Protein AF-A0A1H6H1G3-F1 (afdb_monomer_lite)

pLDDT: mean 85.54, std 12.71, range [44.28, 98.0]

InterPro domains:
  IPR010445 Lipopolysaccharide assembly protein A domain [PF06305] (24-88)

Radius of gyration: 27.41 Å; chains: 1; bounding box: 68×37×64 Å

Organism: Magnetospirillum fulvum (NCBI:txid1082)

Structure (mmCIF, N/CA/C/O backbone):
data_AF-A0A1H6H1G3-F1
#
_entry.id   AF-A0A1H6H1G3-F1
#
loop_
_atom_site.group_PDB
_atom_site.id
_atom_site.type_symbol
_atom_site.label_atom_id
_atom_site.label_alt_id
_atom_site.label_comp_id
_atom_site.label_asym_id
_atom_site.label_entity_id
_atom_site.label_seq_id
_atom_site.pdbx_PDB_ins_code
_atom_site.Cartn_x
_atom_site.Cartn_y
_atom_site.Cartn_z
_atom_site.occupancy
_atom_site.B_iso_or_equiv
_atom_site.auth_seq_id
_atom_site.auth_comp_id
_atom_site.auth_asym_id
_atom_site.auth_atom_id
_atom_site.pdbx_PDB_model_num
ATOM 1 N N . MET A 1 1 ? -8.890 -17.441 17.020 1.00 52.62 1 MET A N 1
ATOM 2 C CA . MET A 1 1 ? -9.476 -17.828 15.721 1.00 52.62 1 MET A CA 1
ATOM 3 C C . MET A 1 1 ? -9.295 -16.650 14.768 1.00 52.62 1 MET A C 1
ATOM 5 O O . MET A 1 1 ? -10.081 -15.736 14.872 1.00 52.62 1 MET A O 1
ATOM 9 N N . ASN A 1 2 ? -8.184 -16.554 14.022 1.00 59.38 2 ASN A N 1
ATOM 10 C CA . ASN A 1 2 ? -7.952 -15.486 13.011 1.00 59.38 2 ASN A CA 1
ATOM 11 C C . ASN A 1 2 ? -6.686 -15.717 12.157 1.00 59.38 2 ASN A C 1
ATOM 13 O O . ASN A 1 2 ? -6.509 -15.069 11.132 1.00 59.38 2 ASN A O 1
ATOM 17 N N . ARG A 1 3 ? -5.801 -16.652 12.544 1.00 69.31 3 ARG A N 1
ATOM 18 C CA . ARG A 1 3 ? -4.587 -16.965 11.769 1.00 69.31 3 ARG A CA 1
ATOM 19 C C . ARG A 1 3 ? -4.930 -17.625 10.433 1.00 69.31 3 ARG A C 1
ATOM 21 O O . ARG A 1 3 ? -4.395 -17.210 9.420 1.00 69.31 3 ARG A O 1
ATOM 28 N N . PHE A 1 4 ? -5.867 -18.574 10.420 1.00 79.19 4 PHE A N 1
ATOM 29 C CA . PHE A 1 4 ? -6.311 -19.240 9.189 1.00 79.19 4 PHE A CA 1
ATOM 30 C C . PHE A 1 4 ? -6.880 -18.266 8.156 1.00 79.19 4 PHE A C 1
ATOM 32 O O . PHE A 1 4 ? -6.530 -18.370 6.990 1.00 79.19 4 PHE A O 1
ATOM 39 N N . LEU A 1 5 ? -7.679 -17.282 8.582 1.00 79.12 5 LEU A N 1
ATOM 40 C CA . LEU A 1 5 ? -8.217 -16.266 7.675 1.00 79.12 5 LEU A CA 1
ATOM 41 C C . LEU A 1 5 ? -7.109 -15.357 7.119 1.00 79.12 5 LEU A C 1
ATOM 43 O O . LEU A 1 5 ? -7.095 -15.054 5.931 1.00 79.12 5 LEU A O 1
ATOM 47 N N . GLY A 1 6 ? -6.133 -14.993 7.959 1.00 81.12 6 GLY A N 1
ATOM 48 C CA . GLY A 1 6 ? -4.943 -14.261 7.520 1.00 81.12 6 GLY A CA 1
ATOM 49 C C . GLY A 1 6 ? -4.106 -15.041 6.501 1.00 81.12 6 GLY A C 1
ATOM 50 O O . GLY A 1 6 ? -3.694 -14.473 5.496 1.00 81.12 6 GLY A O 1
ATOM 51 N N . TRP A 1 7 ? -3.906 -16.345 6.710 1.00 90.19 7 TRP A N 1
ATOM 52 C CA . TRP A 1 7 ? -3.193 -17.214 5.767 1.00 90.19 7 TRP A CA 1
ATOM 53 C C . TRP A 1 7 ? -3.983 -17.459 4.476 1.00 90.19 7 TRP A C 1
ATOM 55 O O . TRP A 1 7 ? -3.388 -17.462 3.402 1.00 90.19 7 TRP A O 1
ATOM 65 N N . ALA A 1 8 ? -5.308 -17.593 4.558 1.00 91.25 8 ALA A N 1
ATOM 66 C CA . ALA A 1 8 ? -6.175 -17.801 3.400 1.00 91.25 8 ALA A CA 1
ATOM 67 C C . ALA A 1 8 ? -6.158 -16.621 2.419 1.00 91.25 8 ALA A C 1
ATOM 69 O O . ALA A 1 8 ? -6.336 -16.831 1.228 1.00 91.25 8 ALA A O 1
ATOM 70 N N . ILE A 1 9 ? -5.923 -15.397 2.901 1.00 89.06 9 ILE A N 1
ATOM 71 C CA . ILE A 1 9 ? -5.806 -14.199 2.055 1.00 89.06 9 ILE A CA 1
ATOM 72 C C . ILE A 1 9 ? -4.337 -13.916 1.722 1.00 89.06 9 ILE A C 1
ATOM 74 O O . ILE A 1 9 ? -3.994 -13.650 0.573 1.00 89.06 9 ILE A O 1
ATOM 78 N N . GLY A 1 10 ? -3.451 -13.995 2.716 1.00 91.00 10 GLY A N 1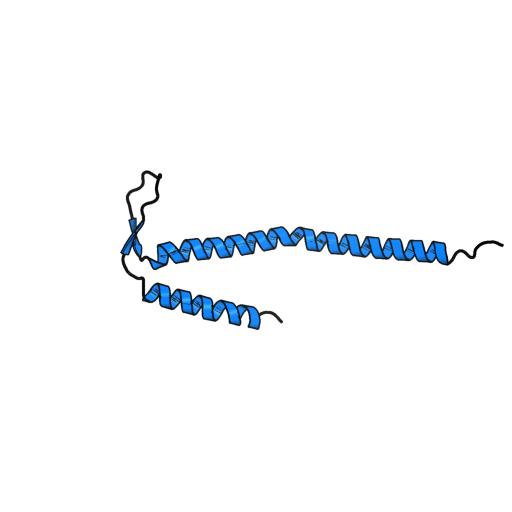
ATOM 79 C CA . GLY A 1 10 ? -2.044 -13.636 2.565 1.00 91.00 10 GLY A CA 1
ATOM 80 C C . GLY A 1 10 ? -1.275 -14.559 1.625 1.00 91.00 10 GLY A C 1
ATOM 81 O O . GLY A 1 10 ? -0.456 -14.079 0.848 1.00 91.00 10 GLY A O 1
ATOM 82 N N . LEU A 1 11 ? -1.553 -15.866 1.651 1.00 94.69 11 LEU A N 1
ATOM 83 C CA . LEU A 1 11 ? -0.862 -16.841 0.804 1.00 94.69 11 LEU A CA 1
ATOM 84 C C . LEU A 1 11 ? -1.177 -16.651 -0.692 1.00 94.69 11 LEU A C 1
ATOM 86 O O . LEU A 1 11 ? -0.225 -16.492 -1.456 1.00 94.69 11 LEU A O 1
ATOM 90 N N . PRO A 1 12 ? -2.447 -16.595 -1.146 1.00 95.75 12 PRO A N 1
ATOM 91 C CA . PRO A 1 12 ? -2.735 -16.330 -2.555 1.00 95.75 12 PRO A CA 1
ATOM 92 C C . PRO A 1 12 ? -2.292 -14.931 -2.990 1.00 95.75 12 PRO A C 1
ATOM 94 O O . PRO A 1 12 ? -1.791 -14.784 -4.101 1.00 95.75 12 PRO A O 1
ATOM 97 N N . LEU A 1 13 ? -2.399 -13.916 -2.124 1.00 94.31 13 LEU A N 1
ATOM 98 C CA . LEU A 1 13 ? -1.907 -12.572 -2.435 1.00 94.31 13 LEU A CA 1
ATOM 99 C C . LEU A 1 13 ? -0.380 -12.558 -2.621 1.00 94.31 13 LEU A C 1
ATOM 101 O O . LEU A 1 13 ? 0.124 -11.969 -3.574 1.00 94.31 13 LEU A O 1
ATOM 105 N N . GLY A 1 14 ? 0.355 -13.243 -1.741 1.00 95.12 14 GLY A N 1
ATOM 106 C CA . GLY A 1 14 ? 1.805 -13.394 -1.842 1.00 95.12 14 GLY A CA 1
ATOM 107 C C . GLY A 1 14 ? 2.222 -14.179 -3.083 1.00 95.12 14 GLY A C 1
ATOM 108 O O . GLY A 1 14 ? 3.163 -13.784 -3.766 1.00 95.12 14 GLY A O 1
ATOM 109 N N . LEU A 1 15 ? 1.488 -15.243 -3.424 1.00 97.56 15 LEU A N 1
ATOM 110 C CA . LEU A 1 15 ? 1.712 -16.000 -4.654 1.00 97.56 15 LEU A CA 1
ATOM 111 C C . LEU A 1 15 ? 1.484 -15.127 -5.894 1.00 97.56 15 LEU A C 1
ATOM 113 O O . LEU A 1 15 ? 2.323 -15.117 -6.791 1.00 97.56 15 LEU A O 1
ATOM 117 N N . LEU A 1 16 ? 0.395 -14.355 -5.926 1.00 96.88 16 LEU A N 1
ATOM 118 C CA . LEU A 1 16 ? 0.101 -13.418 -7.010 1.00 96.88 16 LEU A CA 1
ATOM 119 C C . LEU A 1 16 ? 1.220 -12.379 -7.158 1.00 96.88 16 LEU A C 1
ATOM 121 O O . LEU A 1 16 ? 1.708 -12.156 -8.264 1.00 96.88 16 LEU A O 1
ATOM 125 N N . ALA A 1 17 ? 1.668 -11.788 -6.046 1.00 96.19 17 ALA A N 1
ATOM 126 C CA . ALA A 1 17 ? 2.770 -10.832 -6.036 1.00 96.19 17 ALA A CA 1
ATOM 127 C C . ALA A 1 17 ? 4.080 -11.462 -6.533 1.00 96.19 17 ALA A C 1
ATOM 129 O O . ALA A 1 17 ? 4.797 -10.841 -7.315 1.00 96.19 17 ALA A O 1
ATOM 130 N N . ALA A 1 18 ? 4.377 -12.703 -6.139 1.00 97.38 18 ALA A N 1
ATOM 131 C CA . A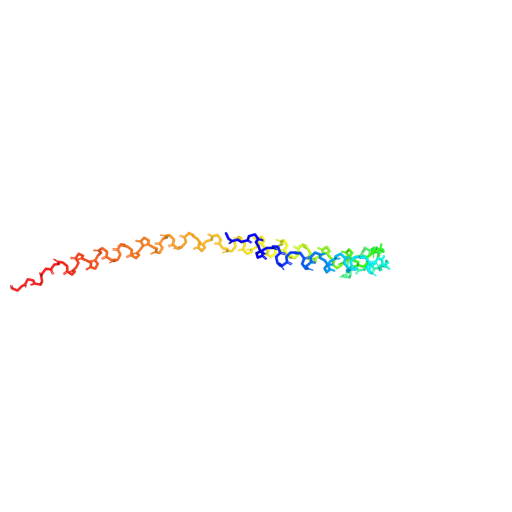LA A 1 18 ? 5.559 -13.428 -6.594 1.00 97.38 18 ALA A CA 1
ATOM 132 C C . ALA A 1 18 ? 5.511 -13.725 -8.100 1.00 97.38 18 ALA A C 1
ATOM 134 O O . ALA A 1 18 ? 6.473 -13.436 -8.810 1.00 97.38 18 ALA A O 1
ATOM 135 N N . VAL A 1 19 ? 4.389 -14.245 -8.609 1.00 98.00 19 VAL A N 1
ATOM 136 C CA . VAL A 1 19 ? 4.195 -14.508 -10.046 1.00 98.00 19 VAL A CA 1
ATOM 137 C C . VAL A 1 19 ? 4.307 -13.214 -10.848 1.00 98.00 19 VAL A C 1
ATOM 139 O O . VAL A 1 19 ? 5.000 -13.179 -11.868 1.00 98.00 19 VAL A O 1
ATOM 142 N N . PHE A 1 20 ? 3.691 -12.133 -10.364 1.00 97.19 20 PHE A N 1
ATOM 143 C CA . PHE A 1 20 ? 3.794 -10.817 -10.978 1.00 97.19 20 PHE A CA 1
ATOM 144 C C . PHE A 1 20 ? 5.242 -10.315 -10.992 1.00 97.19 20 PHE A C 1
ATOM 146 O O . PHE A 1 20 ? 5.719 -9.889 -12.040 1.00 97.19 20 PHE A O 1
ATOM 153 N N . ALA A 1 21 ? 5.970 -10.430 -9.879 1.00 96.25 21 ALA A N 1
ATOM 154 C CA . ALA A 1 21 ? 7.364 -10.004 -9.781 1.00 96.25 21 ALA A CA 1
ATOM 155 C C . ALA A 1 21 ? 8.310 -10.816 -10.672 1.00 96.25 21 ALA A C 1
ATOM 157 O O . ALA A 1 21 ? 9.238 -10.263 -11.259 1.00 96.25 21 ALA A O 1
ATOM 158 N N . ILE A 1 22 ? 8.082 -12.124 -10.798 1.00 97.25 22 ILE A N 1
ATOM 159 C CA . ILE A 1 22 ? 8.870 -12.990 -11.681 1.00 97.25 22 ILE A CA 1
ATOM 160 C C . ILE A 1 22 ? 8.600 -12.650 -13.148 1.00 97.25 22 ILE A C 1
ATOM 162 O O . ILE A 1 22 ? 9.547 -12.556 -13.924 1.00 97.25 22 ILE A O 1
ATOM 166 N N . SER A 1 23 ? 7.336 -12.426 -13.510 1.00 97.00 23 SER A N 1
ATOM 167 C CA . SER A 1 23 ? 6.931 -12.178 -14.899 1.00 97.00 23 SER A CA 1
ATOM 168 C C . SER A 1 23 ? 7.243 -10.753 -15.371 1.00 97.00 23 SER A C 1
ATOM 170 O O . SER A 1 23 ? 7.493 -10.541 -16.551 1.00 97.00 23 SER A O 1
ATOM 172 N N . ASN A 1 24 ? 7.267 -9.774 -14.460 1.00 96.75 24 ASN A N 1
ATOM 173 C CA . ASN A 1 24 ? 7.389 -8.345 -14.776 1.00 96.75 24 ASN A CA 1
ATOM 174 C C . ASN A 1 24 ? 8.715 -7.753 -14.273 1.00 96.75 24 ASN A C 1
ATOM 176 O O . ASN A 1 24 ? 8.746 -6.735 -13.578 1.00 96.75 24 ASN A O 1
ATOM 180 N N . ARG A 1 25 ? 9.830 -8.405 -14.628 1.00 95.88 25 ARG A N 1
ATOM 181 C CA . ARG A 1 25 ? 11.200 -7.914 -14.365 1.00 95.88 25 ARG A CA 1
ATOM 182 C C . ARG A 1 25 ? 11.700 -6.911 -15.402 1.00 95.88 25 ARG A C 1
ATOM 184 O O . ARG A 1 25 ? 12.823 -6.430 -15.288 1.00 95.88 25 ARG A O 1
ATOM 191 N N . THR A 1 26 ? 10.893 -6.628 -16.417 1.00 96.00 26 THR A N 1
ATOM 192 C CA . THR A 1 26 ? 11.192 -5.652 -17.460 1.00 96.00 26 THR A CA 1
ATOM 193 C C . THR A 1 26 ? 11.358 -4.262 -16.859 1.00 96.00 26 THR A C 1
ATOM 195 O O . THR A 1 26 ? 10.536 -3.815 -16.057 1.00 96.00 26 THR A O 1
ATOM 198 N N . SER A 1 27 ? 12.438 -3.585 -17.242 1.00 96.56 27 SER A N 1
ATOM 199 C CA . SER A 1 27 ? 12.692 -2.206 -16.836 1.00 96.56 27 SER A CA 1
ATOM 200 C C . SER A 1 27 ? 11.756 -1.265 -17.585 1.00 96.56 27 SER A C 1
ATOM 202 O O . SER A 1 27 ? 11.699 -1.292 -18.813 1.00 96.56 27 SER A O 1
ATOM 204 N N . VAL A 1 28 ? 11.041 -0.427 -16.841 1.00 95.00 28 VAL A N 1
ATOM 205 C CA . VAL A 1 28 ? 10.147 0.610 -17.360 1.00 95.00 28 VAL A CA 1
ATOM 206 C C . VAL A 1 28 ? 10.659 1.962 -16.859 1.00 95.00 28 VAL A C 1
ATOM 208 O O . VAL A 1 28 ? 11.035 2.061 -15.685 1.00 95.00 28 VAL A O 1
ATOM 211 N N . PRO A 1 29 ? 10.717 2.999 -17.713 1.00 94.44 29 PRO A N 1
ATOM 212 C CA . PRO A 1 29 ? 11.036 4.343 -17.255 1.00 94.44 29 PRO A CA 1
ATOM 213 C C . PRO A 1 29 ? 9.917 4.843 -16.336 1.00 94.44 29 PRO A C 1
ATOM 215 O O . PRO A 1 29 ? 8.763 4.954 -16.749 1.00 94.44 29 PRO A O 1
ATOM 218 N N . LEU A 1 30 ? 10.255 5.120 -15.079 1.00 94.38 30 LEU A N 1
ATOM 219 C CA . LEU A 1 30 ? 9.354 5.764 -14.137 1.00 94.38 30 LEU A CA 1
ATOM 220 C C . LEU A 1 30 ? 9.550 7.275 -14.231 1.00 94.38 30 LEU A C 1
ATOM 222 O O . LEU A 1 30 ? 10.512 7.820 -13.690 1.00 94.38 30 LEU A O 1
ATOM 226 N N . GLU A 1 31 ? 8.624 7.933 -14.917 1.00 93.31 31 GLU A N 1
ATOM 227 C CA . GLU A 1 31 ? 8.533 9.387 -14.985 1.00 93.31 31 GLU A CA 1
ATOM 228 C C . GLU A 1 31 ? 7.444 9.865 -14.024 1.00 93.31 31 GLU A C 1
ATOM 230 O O . GLU A 1 31 ? 6.300 9.407 -14.064 1.00 93.31 31 GLU A O 1
ATOM 235 N N . LEU A 1 32 ? 7.808 10.771 -13.123 1.00 91.12 32 LEU A N 1
ATOM 236 C CA . LEU A 1 32 ? 6.905 11.292 -12.107 1.00 91.12 32 LEU A CA 1
ATOM 237 C C . LEU A 1 32 ? 6.451 12.693 -12.499 1.00 91.12 32 LEU A C 1
ATOM 239 O O . LEU A 1 32 ? 6.948 13.681 -11.977 1.00 91.12 32 LEU A O 1
ATOM 243 N N . TRP A 1 33 ? 5.485 12.794 -13.404 1.00 89.06 33 TRP A N 1
ATOM 244 C CA . TRP A 1 33 ? 4.903 14.089 -13.753 1.00 89.06 33 TRP A CA 1
ATOM 245 C C . TRP A 1 33 ? 4.134 14.695 -12.559 1.00 89.06 33 TRP A C 1
ATOM 247 O O . TRP A 1 33 ? 3.406 13.961 -11.884 1.00 89.06 33 TRP A O 1
ATOM 257 N N . PRO A 1 34 ? 4.225 16.011 -12.273 1.00 90.44 34 PRO A N 1
ATOM 258 C CA . PRO A 1 34 ? 4.992 17.068 -12.948 1.00 90.44 34 PRO A CA 1
ATOM 259 C C . PRO A 1 34 ? 6.377 17.339 -12.320 1.00 90.44 34 PRO A C 1
ATOM 261 O O . PRO A 1 34 ? 6.928 18.428 -12.480 1.00 90.44 34 PRO A O 1
ATOM 264 N N . LEU A 1 35 ? 6.917 16.413 -11.525 1.00 93.75 35 LEU A N 1
ATOM 265 C CA . LEU A 1 35 ? 8.172 16.615 -10.804 1.00 93.75 35 LEU A CA 1
ATOM 266 C C . LEU A 1 35 ? 9.356 16.693 -11.792 1.00 93.75 35 LEU A C 1
ATOM 268 O O . LEU A 1 35 ? 9.465 15.842 -12.673 1.00 93.75 35 LEU A O 1
ATOM 272 N N . PRO A 1 36 ? 10.276 17.668 -11.638 1.00 89.12 36 PRO A N 1
ATOM 273 C CA . PRO A 1 36 ? 11.431 17.842 -12.519 1.00 89.12 36 PRO A CA 1
ATOM 274 C C . PRO A 1 36 ? 12.573 16.899 -12.111 1.00 89.12 36 PRO A C 1
ATOM 276 O O . PRO A 1 36 ? 13.639 17.334 -11.679 1.00 89.12 36 PRO A O 1
ATOM 279 N N . ILE A 1 37 ? 12.323 15.596 -12.178 1.00 92.31 37 ILE A N 1
ATOM 280 C CA . ILE A 1 37 ? 13.303 14.545 -11.896 1.00 92.31 37 ILE A CA 1
ATOM 281 C C . ILE A 1 37 ? 13.478 13.671 -13.124 1.00 92.31 37 ILE A C 1
ATOM 283 O O . ILE A 1 37 ? 12.509 13.335 -13.801 1.00 92.31 37 ILE A O 1
ATOM 287 N N . GLU A 1 38 ? 14.729 13.299 -13.384 1.00 93.25 38 GLU A N 1
ATOM 288 C CA . GLU A 1 38 ? 15.068 12.441 -14.513 1.00 93.25 38 GLU A CA 1
ATOM 289 C C . GLU A 1 38 ? 14.369 11.077 -14.384 1.00 93.25 38 GLU A C 1
ATOM 291 O O . GLU A 1 38 ? 14.371 10.494 -13.290 1.00 93.25 38 GLU A O 1
ATOM 296 N N . PRO A 1 39 ? 13.784 10.543 -15.473 1.00 92.88 39 PRO A N 1
ATOM 297 C CA . PRO A 1 39 ? 13.144 9.237 -15.453 1.00 92.88 39 PRO A CA 1
ATOM 298 C C . PRO A 1 39 ? 14.114 8.143 -15.005 1.00 92.88 39 PRO A C 1
ATOM 300 O O . PRO A 1 39 ? 15.200 7.975 -15.563 1.00 92.88 39 PRO A O 1
ATOM 303 N N . VAL A 1 40 ? 13.702 7.349 -14.016 1.00 93.75 40 VAL A N 1
ATOM 304 C CA . VAL A 1 40 ? 14.516 6.238 -13.503 1.00 93.75 40 VAL A CA 1
ATOM 305 C C . VAL A 1 40 ? 13.983 4.926 -14.058 1.00 93.75 40 VAL A C 1
ATOM 307 O O . VAL A 1 40 ? 12.808 4.602 -13.898 1.00 93.75 40 VAL A O 1
ATOM 310 N N . ALA A 1 41 ? 14.849 4.137 -14.694 1.00 95.62 41 ALA A N 1
ATOM 311 C CA . ALA A 1 41 ? 14.487 2.807 -15.168 1.00 95.62 41 ALA A CA 1
ATOM 312 C C . ALA A 1 41 ? 14.402 1.831 -13.986 1.00 95.62 41 ALA A C 1
ATOM 314 O O . ALA A 1 41 ? 15.416 1.467 -13.389 1.00 95.62 41 ALA A O 1
ATOM 315 N N . LEU A 1 42 ? 13.188 1.392 -13.657 1.00 95.12 42 LEU A N 1
ATOM 316 C CA . LEU A 1 42 ? 12.927 0.440 -12.580 1.00 95.12 42 LEU A CA 1
ATOM 317 C C . LEU A 1 42 ? 12.189 -0.786 -13.127 1.00 95.12 42 LEU A C 1
ATOM 319 O O . LEU A 1 42 ? 11.340 -0.644 -14.008 1.00 95.12 42 LEU A O 1
ATOM 323 N N . PRO A 1 43 ? 12.459 -1.996 -12.606 1.00 96.75 43 PRO A N 1
ATOM 324 C CA . PRO A 1 43 ? 11.620 -3.154 -12.874 1.00 96.75 43 PRO A CA 1
ATOM 325 C C . PRO A 1 43 ? 10.142 -2.852 -12.596 1.00 96.75 43 PRO A C 1
ATOM 327 O O . PRO A 1 43 ? 9.800 -2.354 -11.519 1.00 96.75 43 PRO A O 1
ATOM 330 N N . ALA A 1 44 ? 9.264 -3.193 -13.539 1.00 96.31 44 ALA A N 1
ATOM 331 C CA . ALA A 1 44 ? 7.833 -2.893 -13.470 1.00 96.31 44 ALA A CA 1
ATOM 332 C C . ALA A 1 44 ? 7.180 -3.384 -12.167 1.00 96.31 44 ALA A C 1
ATOM 334 O O . ALA A 1 44 ? 6.314 -2.715 -11.601 1.00 96.31 44 ALA A O 1
ATOM 335 N N . PHE A 1 45 ? 7.635 -4.523 -11.634 1.00 96.00 45 PHE A N 1
ATOM 336 C CA . PHE A 1 45 ? 7.114 -5.030 -10.371 1.00 96.00 45 PHE A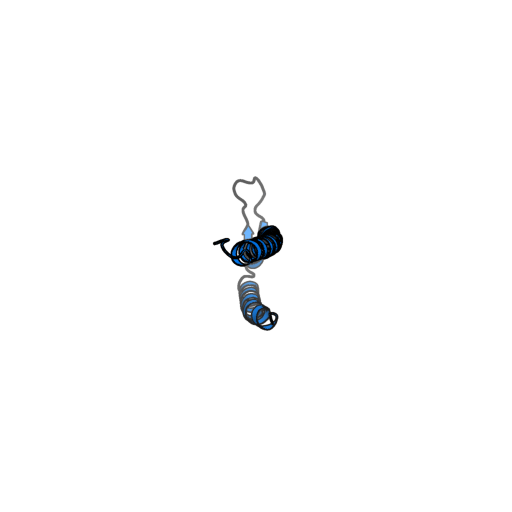 CA 1
ATOM 337 C C . PHE A 1 45 ? 7.351 -4.097 -9.178 1.00 96.00 45 PHE A C 1
ATOM 339 O O . PHE A 1 45 ? 6.494 -4.028 -8.304 1.00 96.00 45 PHE A O 1
ATOM 346 N N . LEU A 1 46 ? 8.467 -3.360 -9.130 1.00 96.19 46 LEU A N 1
ATOM 347 C CA . LEU A 1 46 ? 8.737 -2.414 -8.043 1.00 96.19 46 LEU A CA 1
ATOM 348 C C . LEU A 1 46 ? 7.786 -1.222 -8.114 1.00 96.19 46 LEU A C 1
ATOM 350 O O . LEU A 1 46 ? 7.221 -0.829 -7.094 1.00 96.19 46 LEU A O 1
ATOM 354 N N . VAL A 1 47 ? 7.569 -0.703 -9.325 1.00 95.62 47 VAL A N 1
ATOM 355 C CA . VAL A 1 47 ? 6.685 0.440 -9.590 1.00 95.62 47 VAL A CA 1
ATOM 356 C C . VAL A 1 47 ? 5.249 0.156 -9.143 1.00 95.62 47 VAL A C 1
ATOM 358 O O . VAL A 1 47 ? 4.573 1.052 -8.651 1.00 95.62 47 VAL A O 1
ATOM 361 N N . VAL A 1 48 ? 4.786 -1.090 -9.262 1.00 95.38 48 VAL A N 1
ATOM 362 C CA . VAL A 1 48 ? 3.415 -1.477 -8.896 1.00 95.38 48 VAL A CA 1
ATOM 363 C C . VAL A 1 48 ? 3.311 -1.982 -7.456 1.00 95.38 48 VAL A C 1
ATOM 365 O O . VAL A 1 48 ? 2.418 -1.570 -6.715 1.00 95.38 48 VAL A O 1
ATOM 368 N N . LEU A 1 49 ? 4.204 -2.883 -7.032 1.00 96.50 49 LEU A N 1
ATOM 369 C CA . LEU A 1 49 ? 4.064 -3.562 -5.742 1.00 96.50 49 LEU A CA 1
ATOM 370 C C . LEU A 1 49 ? 4.415 -2.661 -4.555 1.00 96.50 49 LEU A C 1
ATOM 372 O O . LEU A 1 49 ? 3.803 -2.820 -3.500 1.00 96.50 49 LEU A O 1
ATOM 376 N N . ILE A 1 50 ? 5.347 -1.709 -4.700 1.00 96.25 50 ILE A N 1
ATOM 377 C CA . ILE A 1 50 ? 5.710 -0.806 -3.596 1.00 96.25 50 ILE A CA 1
ATOM 378 C C . ILE A 1 50 ? 4.531 0.107 -3.219 1.00 96.25 50 ILE A C 1
ATOM 380 O O . ILE A 1 50 ? 4.127 0.069 -2.054 1.00 96.25 50 ILE A O 1
ATOM 384 N N . PRO A 1 51 ? 3.922 0.883 -4.141 1.00 96.12 51 PRO A N 1
ATOM 385 C CA . PRO A 1 51 ? 2.772 1.718 -3.797 1.00 96.12 51 PRO A CA 1
ATOM 386 C C . PRO A 1 51 ? 1.592 0.903 -3.267 1.00 96.12 51 PRO A C 1
ATOM 388 O O . PRO A 1 51 ? 0.938 1.325 -2.316 1.00 96.12 51 PRO A O 1
ATOM 391 N N . LEU A 1 52 ? 1.354 -0.290 -3.827 1.00 95.62 52 LEU A N 1
ATOM 392 C CA . LEU A 1 52 ? 0.317 -1.200 -3.344 1.00 95.62 52 LEU A CA 1
ATOM 393 C C . LEU A 1 52 ? 0.568 -1.620 -1.888 1.00 95.62 52 LEU A C 1
ATOM 395 O O . LEU A 1 52 ? -0.332 -1.526 -1.055 1.00 95.62 52 LEU A O 1
ATOM 399 N N . ALA A 1 53 ? 1.790 -2.053 -1.566 1.00 95.12 53 ALA A N 1
ATOM 400 C CA . ALA A 1 53 ? 2.162 -2.449 -0.212 1.00 95.12 53 ALA A CA 1
ATOM 401 C C . ALA A 1 53 ? 2.036 -1.277 0.772 1.00 95.12 53 ALA A C 1
ATOM 403 O O . ALA A 1 53 ? 1.455 -1.437 1.846 1.00 95.12 53 ALA A O 1
ATOM 404 N N . LEU A 1 54 ? 2.514 -0.089 0.390 1.00 97.62 54 LEU A N 1
ATOM 405 C CA . LEU A 1 54 ? 2.381 1.125 1.197 1.00 97.62 54 LEU A CA 1
ATOM 406 C C . LEU A 1 54 ? 0.912 1.501 1.422 1.00 97.62 54 LEU A C 1
ATOM 408 O O . LEU A 1 54 ? 0.534 1.813 2.549 1.00 97.62 54 LEU A O 1
ATOM 412 N N . GLY A 1 55 ? 0.072 1.413 0.388 1.00 96.25 55 GLY A N 1
ATOM 413 C CA . GLY A 1 55 ? -1.365 1.659 0.485 1.00 96.25 55 GLY A CA 1
ATOM 414 C C . GLY A 1 55 ? -2.069 0.686 1.431 1.00 96.25 55 GLY A C 1
ATOM 415 O O . GLY A 1 55 ? -2.883 1.108 2.252 1.00 96.25 55 GLY A O 1
ATOM 416 N N . LEU A 1 56 ? -1.718 -0.603 1.387 1.00 93.06 56 LEU A N 1
ATOM 417 C CA . LEU A 1 56 ? -2.263 -1.610 2.302 1.00 93.06 56 LEU A CA 1
ATOM 418 C C . LEU A 1 56 ? -1.825 -1.370 3.748 1.00 93.06 56 LEU A C 1
ATOM 420 O O . LEU A 1 56 ? -2.668 -1.365 4.644 1.00 93.06 56 LEU A O 1
ATOM 424 N N . ILE A 1 57 ? -0.531 -1.135 3.985 1.00 94.31 57 ILE A N 1
ATOM 425 C CA . ILE A 1 57 ? -0.000 -0.841 5.325 1.00 94.31 57 ILE A CA 1
ATOM 426 C C . ILE A 1 57 ? -0.645 0.436 5.873 1.00 94.31 57 ILE A C 1
ATOM 428 O O . ILE A 1 57 ? -1.107 0.460 7.017 1.00 94.31 57 ILE A O 1
ATOM 432 N N . GLY A 1 58 ? -0.734 1.481 5.049 1.00 96.06 58 GLY A N 1
ATOM 433 C CA . GLY A 1 58 ? -1.390 2.740 5.386 1.00 96.06 58 GLY A CA 1
ATOM 434 C C . GLY A 1 58 ? -2.867 2.550 5.727 1.00 96.06 58 GLY A C 1
ATOM 435 O O . GLY A 1 58 ? -3.310 2.982 6.788 1.00 96.06 58 GLY A O 1
ATOM 436 N N . GLY A 1 59 ? -3.618 1.834 4.887 1.00 91.31 59 GLY A N 1
ATOM 437 C CA . GLY A 1 59 ? -5.032 1.529 5.110 1.00 91.31 59 GLY A CA 1
ATOM 438 C C . GLY A 1 59 ? -5.273 0.707 6.378 1.00 91.31 59 GLY A C 1
ATOM 439 O O . GLY A 1 59 ? -6.159 1.036 7.167 1.00 91.31 59 GLY A O 1
ATOM 440 N N . MET A 1 60 ? -4.446 -0.311 6.638 1.00 89.56 60 MET A N 1
ATOM 441 C CA . MET A 1 60 ? -4.502 -1.090 7.880 1.00 89.56 60 MET A CA 1
ATOM 442 C C . MET A 1 60 ? -4.240 -0.206 9.101 1.00 89.56 60 MET A C 1
ATOM 444 O O . MET A 1 60 ? -5.019 -0.235 10.055 1.00 89.56 60 MET A O 1
ATOM 448 N N . THR A 1 61 ? -3.201 0.629 9.047 1.00 91.25 61 THR A N 1
ATOM 449 C CA . THR A 1 61 ? -2.834 1.552 10.131 1.00 91.25 61 THR A CA 1
ATOM 450 C C . THR A 1 61 ? -3.965 2.542 10.406 1.00 91.25 61 THR A C 1
ATOM 452 O O . THR A 1 61 ? -4.380 2.712 11.552 1.00 91.25 61 THR A O 1
ATOM 455 N N . LEU A 1 62 ? -4.533 3.139 9.356 1.00 89.81 62 LEU A N 1
ATOM 456 C CA . LEU A 1 62 ? -5.624 4.100 9.469 1.00 89.81 62 LEU A CA 1
ATOM 457 C C . LEU A 1 62 ? -6.910 3.448 9.996 1.00 89.81 62 LEU A C 1
ATOM 459 O O . LEU A 1 62 ? -7.574 4.014 10.861 1.00 89.81 62 LEU A O 1
ATOM 463 N N . SER A 1 63 ? -7.232 2.233 9.541 1.00 87.00 63 SER A N 1
ATOM 464 C CA . SER A 1 63 ? -8.385 1.472 10.040 1.00 87.00 63 SER A CA 1
ATOM 465 C C . SER A 1 63 ? -8.251 1.128 11.526 1.00 87.00 63 SER A C 1
ATOM 467 O O . SER A 1 63 ? -9.229 1.201 12.272 1.00 87.00 63 SER A O 1
ATOM 469 N N . TRP A 1 64 ? -7.035 0.813 11.983 1.00 82.50 64 TRP A N 1
ATOM 470 C CA . TRP A 1 64 ? -6.764 0.543 13.388 1.00 82.50 64 TRP A CA 1
ATOM 471 C C . TRP A 1 64 ? -6.937 1.806 14.233 1.00 82.50 64 TRP A C 1
ATOM 473 O O . TRP A 1 64 ? -7.653 1.770 15.236 1.00 82.50 64 TRP A O 1
ATOM 483 N N . LEU A 1 65 ? -6.382 2.934 13.776 1.00 84.00 65 LEU A N 1
ATOM 484 C CA . LEU A 1 65 ? -6.552 4.239 14.419 1.00 84.00 65 LEU A CA 1
ATOM 485 C C . LEU A 1 65 ? -8.031 4.665 14.475 1.00 84.00 65 LEU A C 1
ATOM 487 O O . LEU A 1 65 ? -8.497 5.136 15.516 1.00 84.00 65 LEU A O 1
ATOM 491 N N . ALA A 1 66 ? -8.800 4.427 13.411 1.00 78.38 66 ALA A N 1
ATOM 492 C CA . ALA A 1 66 ? -10.236 4.708 13.361 1.00 78.38 66 ALA A CA 1
ATOM 493 C C . ALA A 1 66 ? -11.068 3.788 14.279 1.00 78.38 66 ALA A C 1
ATOM 495 O O . ALA A 1 66 ? -12.092 4.207 14.823 1.00 78.38 66 ALA A O 1
ATOM 496 N N . ALA A 1 67 ? -10.624 2.549 14.513 1.00 72.69 67 ALA A N 1
ATOM 497 C CA . ALA A 1 67 ? -11.295 1.597 15.401 1.00 72.69 67 ALA A CA 1
ATOM 498 C C . ALA A 1 67 ? -11.046 1.865 16.903 1.00 72.69 67 ALA A C 1
ATOM 500 O O . ALA A 1 67 ? -11.804 1.391 17.757 1.00 72.69 67 ALA A O 1
ATOM 501 N N . THR A 1 68 ? -10.013 2.635 17.254 1.00 65.38 68 THR A N 1
ATOM 502 C CA . THR A 1 68 ? -9.641 2.965 18.644 1.00 65.38 68 THR A CA 1
ATOM 503 C C . THR A 1 68 ? -10.757 3.636 19.469 1.00 65.38 68 THR A C 1
ATOM 505 O O . THR A 1 68 ? -11.045 3.159 20.573 1.00 65.38 68 THR A O 1
ATOM 508 N N . PRO A 1 69 ? -11.444 4.699 18.996 1.00 63.94 69 PRO A N 1
ATOM 509 C CA . PRO A 1 69 ? -12.518 5.343 19.761 1.00 63.94 69 PRO A CA 1
ATOM 510 C C . PRO A 1 69 ? -13.779 4.475 19.910 1.00 63.94 69 PRO A C 1
ATOM 512 O O . PRO A 1 69 ? -14.478 4.583 20.921 1.00 63.94 69 PRO A O 1
ATOM 515 N N . VAL A 1 70 ? -14.053 3.569 18.963 1.00 62.97 70 VAL A N 1
ATOM 516 C CA . VAL A 1 70 ? -15.230 2.676 18.996 1.00 62.97 70 VAL A CA 1
ATOM 517 C C . VAL A 1 70 ? -15.168 1.722 20.195 1.00 62.97 70 VAL A C 1
ATOM 519 O O . VAL A 1 70 ? -16.179 1.468 20.849 1.00 62.97 70 VAL A O 1
ATOM 522 N N . ARG A 1 71 ? -13.964 1.274 20.573 1.00 62.56 71 ARG A N 1
ATOM 523 C CA . ARG A 1 71 ? -13.751 0.423 21.758 1.00 62.56 71 ARG A CA 1
ATOM 524 C C . ARG A 1 71 ? -13.910 1.162 23.091 1.00 62.56 71 ARG A C 1
ATOM 526 O O . ARG A 1 71 ? -14.213 0.528 24.099 1.00 62.56 71 ARG A O 1
ATOM 533 N N . ARG A 1 72 ? -13.704 2.485 23.120 1.00 61.56 72 ARG A N 1
ATOM 534 C CA . ARG A 1 72 ? -13.948 3.314 24.315 1.00 61.56 72 ARG A CA 1
ATOM 535 C C . ARG A 1 72 ? -15.436 3.612 24.491 1.00 61.56 72 ARG A C 1
ATOM 537 O O . ARG A 1 72 ? -15.961 3.418 25.585 1.00 61.56 72 ARG A O 1
ATOM 544 N N . LYS A 1 73 ? -16.123 3.981 23.405 1.00 67.81 73 LYS A N 1
ATOM 545 C CA . LYS A 1 73 ? -17.566 4.259 23.423 1.00 67.81 73 LYS A CA 1
ATOM 546 C C . LYS A 1 73 ? -18.402 3.041 23.806 1.00 67.81 73 LYS A C 1
ATOM 548 O O . LYS A 1 73 ? -19.349 3.203 24.565 1.00 67.81 73 LYS A O 1
ATOM 553 N N . SER A 1 74 ? -18.028 1.830 23.383 1.00 69.25 74 SER A N 1
ATOM 554 C CA . SER A 1 74 ? -18.784 0.628 23.768 1.00 69.25 74 SER A CA 1
ATOM 555 C C . SER A 1 74 ? -18.782 0.383 25.283 1.00 69.25 74 SER A C 1
ATOM 557 O O . SER A 1 74 ? -19.798 -0.019 25.845 1.00 69.25 74 SER A O 1
ATOM 559 N N . ARG A 1 75 ? -17.673 0.690 25.972 1.00 71.75 75 ARG A N 1
ATOM 560 C CA . ARG A 1 75 ? -17.568 0.561 27.435 1.00 71.75 75 ARG A CA 1
ATOM 561 C C . ARG A 1 75 ? -18.376 1.622 28.177 1.00 71.75 75 ARG A C 1
ATOM 563 O O . ARG A 1 75 ? -18.991 1.308 29.190 1.00 71.75 75 ARG A O 1
ATOM 570 N N . GLU A 1 76 ? -18.388 2.860 27.691 1.00 77.19 76 GLU A N 1
ATOM 571 C CA . GLU A 1 76 ? -19.224 3.923 28.269 1.00 77.19 76 GLU A CA 1
ATOM 572 C C . GLU A 1 76 ? -20.716 3.678 28.032 1.00 77.19 76 GLU A C 1
ATOM 574 O O . GLU A 1 76 ? -21.523 3.876 28.938 1.00 77.19 76 GLU A O 1
ATOM 579 N N . GLN A 1 77 ? -21.087 3.197 26.845 1.00 78.44 77 GLN A N 1
ATOM 580 C CA . GLN A 1 77 ? -22.466 2.834 26.526 1.00 78.44 77 GLN A CA 1
ATOM 581 C C . GLN A 1 77 ? -22.956 1.664 27.384 1.00 78.44 77 GLN A C 1
ATOM 583 O O . GLN A 1 77 ? -24.056 1.748 27.920 1.00 78.44 77 GLN A O 1
ATOM 588 N N . ALA A 1 78 ? -22.130 0.636 27.606 1.00 81.00 78 ALA A N 1
ATOM 589 C CA . ALA A 1 78 ? -22.474 -0.474 28.498 1.00 81.00 78 ALA A CA 1
ATOM 590 C C . ALA A 1 78 ? -22.755 -0.003 29.938 1.00 81.00 78 ALA A C 1
ATOM 592 O O . ALA A 1 78 ? -23.754 -0.397 30.532 1.00 81.00 78 ALA A O 1
ATOM 593 N N . ARG A 1 79 ? -21.931 0.911 30.475 1.00 81.81 79 ARG A N 1
ATOM 594 C CA . ARG A 1 79 ? -22.154 1.495 31.812 1.00 81.81 79 ARG A CA 1
ATOM 595 C C . ARG A 1 79 ? -23.422 2.345 31.878 1.00 81.81 79 ARG A C 1
ATOM 597 O O . ARG A 1 79 ? -24.114 2.332 32.892 1.00 81.81 79 ARG A O 1
ATOM 604 N N . ARG A 1 80 ? -23.735 3.090 30.811 1.00 83.38 80 ARG A N 1
ATOM 605 C CA . ARG A 1 80 ? -24.980 3.870 30.732 1.00 83.38 80 ARG A CA 1
ATOM 606 C C . ARG A 1 80 ? -26.206 2.962 30.721 1.00 83.38 80 ARG A C 1
ATOM 608 O O . ARG A 1 80 ? -27.139 3.249 31.461 1.00 83.38 80 ARG A O 1
ATOM 615 N N . ILE A 1 81 ? -26.181 1.869 29.957 1.00 86.50 81 ILE A N 1
ATOM 616 C CA . ILE A 1 81 ? -27.266 0.876 29.931 1.00 86.50 81 ILE A CA 1
ATOM 617 C C . ILE A 1 81 ? -27.480 0.294 31.330 1.00 86.50 81 ILE A C 1
ATOM 619 O O . ILE A 1 81 ? -28.590 0.371 31.841 1.00 86.50 81 ILE A O 1
ATOM 623 N N . GLU A 1 82 ? -26.416 -0.151 32.002 1.00 86.19 82 GLU A N 1
ATOM 624 C CA . GLU A 1 82 ? -26.512 -0.692 33.364 1.00 86.19 82 GLU A CA 1
ATOM 625 C C . GLU A 1 82 ? -27.068 0.340 34.366 1.00 86.19 82 GLU A C 1
ATOM 627 O O . GLU A 1 82 ? -27.898 0.018 35.217 1.00 86.19 82 GLU A O 1
ATOM 632 N N . SER A 1 83 ? -26.662 1.611 34.259 1.00 85.81 83 SER A N 1
ATOM 633 C CA . SER A 1 83 ? -27.205 2.672 35.119 1.00 85.81 83 SER A CA 1
ATOM 634 C C . SER A 1 83 ? -28.687 2.958 34.861 1.00 85.81 83 SER A C 1
ATOM 636 O O . SER A 1 83 ? -29.429 3.212 35.810 1.00 85.81 83 SER A O 1
ATOM 638 N N . LEU A 1 84 ? -29.124 2.890 33.601 1.00 85.44 84 LEU A N 1
ATOM 639 C CA . LEU A 1 84 ? -30.514 3.103 33.204 1.00 85.44 84 LEU A CA 1
ATOM 640 C C . LEU A 1 84 ? -31.386 1.916 33.629 1.00 85.44 84 LEU A C 1
ATOM 642 O O . LEU A 1 84 ? -32.474 2.128 34.152 1.00 85.44 84 LEU A O 1
ATOM 646 N N . GLU A 1 85 ? -30.891 0.683 33.505 1.00 87.00 85 GLU A N 1
ATOM 647 C CA . GLU A 1 85 ? -31.564 -0.522 34.006 1.00 87.00 85 GLU A CA 1
ATOM 648 C C . GLU A 1 85 ? -31.763 -0.473 35.525 1.00 87.00 85 GLU A C 1
ATOM 650 O O . GLU A 1 85 ? -32.857 -0.761 36.013 1.00 87.00 85 GLU A O 1
ATOM 655 N N . ARG A 1 86 ? -30.751 -0.032 36.286 1.00 84.19 86 ARG A N 1
ATOM 656 C CA . ARG A 1 86 ? -30.874 0.150 37.744 1.00 84.19 86 ARG A CA 1
ATOM 657 C C . ARG A 1 86 ? -31.907 1.217 38.112 1.00 84.19 86 ARG A C 1
ATOM 659 O O . ARG A 1 86 ? -32.673 1.015 39.051 1.00 84.19 86 ARG A O 1
ATOM 666 N N . GLN A 1 87 ? -31.954 2.331 37.380 1.00 84.81 87 GLN A N 1
ATOM 667 C CA . GLN A 1 87 ? -32.951 3.387 37.601 1.00 84.81 87 GLN A CA 1
ATOM 668 C C . GLN A 1 87 ? -34.369 2.913 37.260 1.00 84.81 87 GLN A C 1
ATOM 670 O O . GLN A 1 87 ? -35.294 3.163 38.029 1.00 84.81 87 GLN A O 1
ATOM 675 N N . LEU A 1 88 ? -34.540 2.168 36.165 1.00 84.94 88 LEU A N 1
ATOM 676 C CA . LEU A 1 88 ? -35.819 1.547 35.818 1.00 84.94 88 LEU A CA 1
ATOM 677 C C . LEU A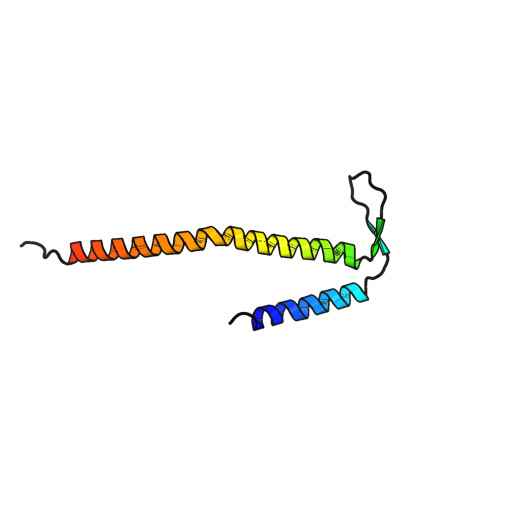 1 88 ? -36.257 0.528 36.875 1.00 84.94 88 LEU A C 1
ATOM 679 O O . LEU A 1 88 ? -37.427 0.512 37.246 1.00 84.94 88 LEU A O 1
ATOM 683 N N . GLY A 1 89 ? -35.333 -0.277 37.407 1.00 81.50 89 GLY A N 1
ATOM 684 C CA . GLY A 1 89 ? -35.608 -1.201 38.510 1.00 81.50 89 GLY A CA 1
ATOM 685 C C . GLY A 1 89 ? -36.032 -0.488 39.797 1.00 81.50 89 GLY A C 1
ATOM 686 O O . GLY A 1 89 ? -36.974 -0.921 40.454 1.00 81.50 89 GLY A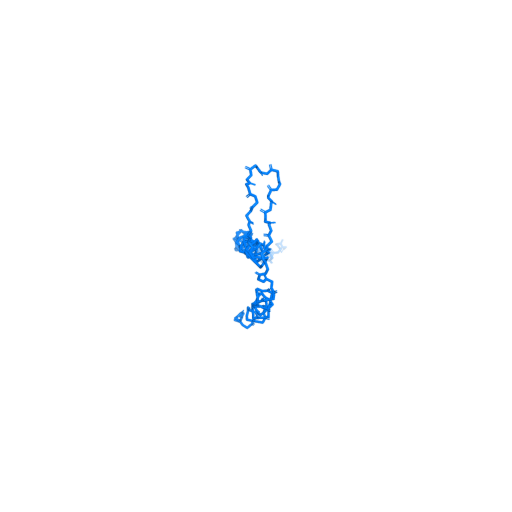 O 1
ATOM 687 N N . ALA A 1 90 ? -35.397 0.640 40.125 1.00 79.62 90 ALA A N 1
ATOM 688 C CA . ALA A 1 90 ? -35.748 1.450 41.292 1.00 79.62 90 ALA A CA 1
ATOM 689 C C . ALA A 1 90 ? -37.116 2.145 41.154 1.00 79.62 90 ALA A C 1
ATOM 691 O O . ALA A 1 90 ? -37.841 2.262 42.138 1.00 79.62 90 ALA A O 1
ATOM 692 N N . ILE A 1 91 ? -37.487 2.576 39.942 1.00 77.44 91 ILE A N 1
ATOM 693 C CA . ILE A 1 91 ? -38.809 3.156 39.659 1.00 77.44 91 ILE A CA 1
ATOM 694 C C . ILE A 1 91 ? -39.889 2.069 39.685 1.00 77.44 91 ILE A C 1
ATOM 696 O O . ILE A 1 91 ? -40.927 2.261 40.304 1.00 77.44 91 ILE A O 1
ATOM 700 N N . LYS A 1 92 ? -39.632 0.908 39.071 1.00 72.50 92 LYS A N 1
ATOM 701 C CA . LYS A 1 92 ? -40.585 -0.212 38.990 1.00 72.50 92 LYS A CA 1
ATOM 702 C C . LYS A 1 92 ? -40.762 -0.959 40.319 1.00 72.50 92 LYS A C 1
ATOM 704 O O . LYS A 1 92 ? -41.766 -1.632 40.513 1.00 72.50 92 LYS A O 1
ATOM 709 N N . GLY A 1 93 ? -39.779 -0.863 41.215 1.00 65.69 93 GLY A N 1
ATOM 710 C CA . GLY A 1 93 ? -39.824 -1.411 42.571 1.00 65.69 93 GLY A CA 1
ATOM 711 C C . GLY A 1 93 ? -40.473 -0.486 43.601 1.00 65.69 93 GLY A C 1
ATOM 712 O O . GLY A 1 93 ? -40.640 -0.905 44.743 1.00 65.69 93 GLY A O 1
ATOM 713 N N . ARG A 1 94 ? -40.836 0.750 43.231 1.00 58.59 94 ARG A N 1
ATOM 714 C CA . ARG A 1 94 ? -41.680 1.612 44.061 1.00 58.59 94 ARG A CA 1
ATOM 715 C C . ARG A 1 94 ? -43.121 1.146 43.838 1.00 58.59 94 ARG A C 1
ATOM 717 O O . ARG A 1 94 ? -43.627 1.372 42.745 1.00 58.59 94 ARG A O 1
ATOM 724 N N . PRO A 1 95 ? -43.763 0.462 44.803 1.00 59.12 95 PRO A N 1
ATOM 725 C CA . PRO A 1 95 ? -45.168 0.131 44.672 1.00 59.12 95 PRO A CA 1
ATOM 726 C C . PRO A 1 95 ? -45.909 1.454 44.592 1.00 59.12 95 PRO A C 1
ATOM 728 O O . PRO A 1 95 ? -45.673 2.350 45.411 1.00 59.12 95 PRO A O 1
ATOM 731 N N . ASP A 1 96 ? -46.741 1.580 43.571 1.00 59.50 96 ASP A N 1
ATOM 732 C CA . ASP A 1 96 ? -47.664 2.683 43.401 1.00 59.50 96 ASP A CA 1
ATOM 733 C C . ASP A 1 96 ? -48.461 2.779 44.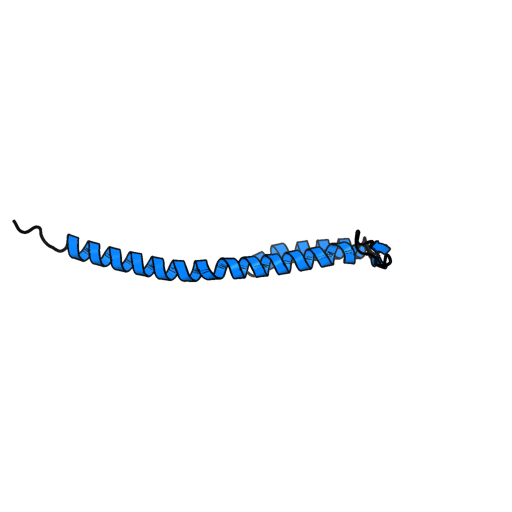702 1.00 59.50 96 ASP A C 1
ATOM 735 O O . ASP A 1 96 ? -49.238 1.885 45.038 1.00 59.50 96 ASP A O 1
ATOM 739 N N . GLY A 1 97 ? -48.147 3.799 45.502 1.00 58.06 97 GLY A N 1
ATOM 740 C CA . GLY A 1 97 ? -48.822 4.052 46.762 1.00 58.06 97 GLY A CA 1
ATOM 741 C C . GLY A 1 97 ? -50.285 4.351 46.470 1.00 58.06 97 GLY A C 1
ATOM 742 O O . GLY A 1 97 ? -50.599 5.456 46.029 1.00 58.06 97 GLY A O 1
ATOM 743 N N . GLY A 1 98 ? -51.130 3.347 46.687 1.00 44.28 98 GLY A N 1
ATOM 744 C CA . GLY A 1 98 ? -52.581 3.428 46.788 1.00 44.28 98 GLY A CA 1
ATOM 745 C C . GLY A 1 98 ? -53.004 2.949 48.162 1.00 44.28 98 GLY A C 1
ATOM 746 O O . GLY A 1 98 ? -52.505 1.877 48.573 1.00 44.28 98 GLY A O 1
#

Secondary structure (DSSP, 8-state):
--HHHHHHHHHHHHHHHHHHHHH---EEEE--TTS--PPEEEEHHHHHHHHHHHHHHHHHHHHHHHHHHHHHHHHHHHHHHHHHHHHHHHHHTS----

Sequence (98 aa):
MNRFLGWAIGLPLGLLAAVFAISNRTSVPLELWPLPIEPVALPAFLVVLIPLALGLIGGMTLSWLAATPVRRKSREQARRIESLERQLGAIKGRPDGG

Foldseek 3Di:
DCVVVVCVPVVVVVVVLVVCQVVQQAWDFDDDPPDPDGTDTGGPSCVPVVVVVVVVVVVVVVVVVVCVVVVVVVVVVVVVVVVVVVVVVVVVPPPPDD